Protein AF-A0A932FVV6-F1 (afdb_monomer_lite)

Sequence (168 aa):
MLVEALRSHIPHSPLWGAWQKWEDQARRLNDVEVKTRARLGEVVDRVFAGTGKPFSRSGMVESLWFSIHHAATSESIDHMEYGIEHTGEGPNLRWGAFGLSGVADEAGLRVVQEEHGKLVRQVTCEEYVGALREELSRWAQARDAINEEVDILVLRHLVPGTCRLCPR

pLDDT: mean 86.58, std 10.34, range [52.16, 96.75]

Foldseek 3Di:
DQVVLLCVLCVPFCLVVLVVLLVVLVVVLVVLLVVQLVVQLVVVCVLCVVVPFFWDSVLLSVVLSVLLVCLLVVHDLPVWDWDWDQDPLGIFIDTVPGTTGDHGDPVSSVVSVVSSVVSSVVCSDCVNNVVSSVSVVSSVVSVVVSVVSVVVCVVQVVDPPPHPSDDD

Structure (mmCIF, N/CA/C/O backbone):
data_AF-A0A932FVV6-F1
#
_entry.id   AF-A0A932FVV6-F1
#
loop_
_atom_site.group_PDB
_atom_site.id
_atom_site.type_symbol
_atom_site.label_atom_id
_atom_site.label_alt_id
_atom_site.label_comp_id
_atom_site.label_asym_id
_atom_site.label_entity_id
_atom_site.label_seq_id
_atom_site.pdbx_PDB_ins_code
_atom_site.Cartn_x
_atom_site.Cartn_y
_atom_site.Cartn_z
_atom_site.occupancy
_atom_site.B_iso_or_equiv
_atom_site.auth_seq_id
_atom_site.auth_comp_id
_atom_site.auth_asym_id
_atom_site.auth_atom_id
_atom_site.pdbx_PDB_model_num
ATOM 1 N N . MET A 1 1 ? -27.291 8.042 11.803 1.00 59.88 1 MET A N 1
ATOM 2 C CA . MET A 1 1 ? -28.547 7.448 12.317 1.00 59.88 1 MET A CA 1
ATOM 3 C C . MET A 1 1 ? -28.352 6.330 13.346 1.00 59.88 1 MET A C 1
ATOM 5 O O . MET A 1 1 ? -28.647 6.587 14.502 1.00 59.88 1 MET A O 1
ATOM 9 N N . LEU A 1 2 ? -27.849 5.127 13.012 1.00 69.69 2 LEU A N 1
ATOM 10 C CA . LEU A 1 2 ? -27.728 4.034 14.010 1.00 69.69 2 LEU A CA 1
ATOM 11 C C . LEU A 1 2 ? -26.686 4.332 15.110 1.00 69.69 2 LEU A C 1
ATOM 13 O O . LEU A 1 2 ? -26.966 4.173 16.293 1.00 69.69 2 LEU A O 1
ATOM 17 N N . VAL A 1 3 ? -25.504 4.820 14.719 1.00 76.25 3 VAL A N 1
ATOM 18 C CA . VAL A 1 3 ? -24.409 5.163 15.647 1.00 76.25 3 VAL A CA 1
ATOM 19 C C . VAL A 1 3 ? -24.796 6.311 16.580 1.00 76.25 3 VAL A C 1
ATOM 21 O O . VAL A 1 3 ? -24.516 6.258 17.771 1.00 76.25 3 VAL A O 1
ATOM 24 N N . GLU A 1 4 ? -25.485 7.330 16.063 1.00 78.94 4 GLU A N 1
ATOM 25 C CA . GLU A 1 4 ? -25.974 8.459 16.866 1.00 78.94 4 GLU A CA 1
ATOM 26 C C . GLU A 1 4 ? -27.038 8.012 17.868 1.00 78.94 4 GLU A C 1
ATOM 28 O O . GLU A 1 4 ? -26.950 8.364 19.040 1.00 78.94 4 GLU A O 1
ATOM 33 N N . ALA A 1 5 ? -27.990 7.174 17.441 1.00 73.81 5 ALA A N 1
ATOM 34 C CA . ALA A 1 5 ? -28.997 6.609 18.332 1.00 73.81 5 ALA A CA 1
ATOM 35 C C . ALA A 1 5 ? -28.357 5.769 19.447 1.00 73.81 5 ALA A C 1
ATOM 37 O O . ALA A 1 5 ? -28.732 5.904 20.612 1.00 73.81 5 ALA A O 1
ATOM 38 N N . LEU A 1 6 ? -27.353 4.949 19.115 1.00 76.31 6 LEU A N 1
ATOM 39 C CA . LEU A 1 6 ? -26.589 4.189 20.101 1.00 76.31 6 LEU A CA 1
ATOM 40 C C . LEU A 1 6 ? -25.824 5.127 21.051 1.00 76.31 6 LEU A C 1
ATOM 42 O O . LEU A 1 6 ? -25.866 4.937 22.263 1.00 76.31 6 LEU A O 1
ATOM 46 N N . ARG A 1 7 ? -25.198 6.192 20.537 1.00 83.75 7 ARG A N 1
ATOM 47 C CA . ARG A 1 7 ? -24.483 7.193 21.346 1.00 83.75 7 ARG A CA 1
ATOM 48 C C . ARG A 1 7 ? -25.397 7.934 22.312 1.00 83.75 7 ARG A C 1
ATOM 50 O O . ARG A 1 7 ? -24.986 8.175 23.442 1.00 83.75 7 ARG A O 1
ATOM 57 N N . SER A 1 8 ? -26.639 8.214 21.930 1.00 82.62 8 SER A N 1
ATOM 58 C CA . SER A 1 8 ? -27.640 8.766 22.849 1.00 82.62 8 SER A CA 1
ATOM 59 C C . SER A 1 8 ? -28.063 7.778 23.944 1.00 82.62 8 SER A C 1
ATOM 61 O O . SER A 1 8 ? -28.379 8.212 25.046 1.00 82.62 8 SER A O 1
ATOM 63 N N . HIS A 1 9 ? -28.051 6.467 23.674 1.00 78.31 9 HIS A N 1
ATOM 64 C CA . HIS A 1 9 ? -28.441 5.436 24.647 1.00 78.31 9 HIS A CA 1
ATOM 65 C C . HIS A 1 9 ? -27.319 5.055 25.622 1.00 78.31 9 HIS A C 1
ATOM 67 O O . HIS A 1 9 ? -27.597 4.705 26.767 1.00 78.31 9 HIS A O 1
ATOM 73 N N . ILE A 1 10 ? -26.057 5.105 25.186 1.00 82.19 10 ILE A N 1
ATOM 74 C CA . ILE A 1 10 ? -24.890 4.721 25.998 1.00 82.19 10 ILE A CA 1
ATOM 75 C C . ILE A 1 10 ? -23.769 5.776 25.937 1.00 82.19 10 ILE A C 1
ATOM 77 O O . ILE A 1 10 ? -22.633 5.441 25.600 1.00 82.19 10 ILE A O 1
ATOM 81 N N . PRO A 1 11 ? -24.026 7.056 26.271 1.00 83.62 11 PRO A N 1
ATOM 82 C CA . PRO A 1 11 ? -23.088 8.160 26.018 1.00 83.62 11 PRO A CA 1
ATOM 83 C C . PRO A 1 11 ? -21.739 8.028 26.740 1.00 83.62 11 PRO A C 1
ATOM 85 O O . PRO A 1 11 ? -20.740 8.567 26.276 1.00 83.62 11 PRO A O 1
ATOM 88 N N . HIS A 1 12 ? -21.689 7.283 27.847 1.00 85.12 12 HIS A N 1
ATOM 89 C CA . HIS A 1 12 ? -20.477 7.053 28.642 1.00 85.12 12 HIS A CA 1
ATOM 90 C C . HIS A 1 12 ? -19.816 5.692 28.378 1.00 85.12 12 HIS A C 1
ATOM 92 O O . HIS A 1 12 ? -18.954 5.269 29.146 1.00 85.12 12 HIS A O 1
ATOM 98 N N . SER A 1 13 ? -20.233 4.977 27.329 1.00 86.81 13 SER A N 1
ATOM 99 C CA . SER A 1 13 ? -19.628 3.692 26.979 1.00 86.81 13 SER A CA 1
ATOM 100 C C . SER A 1 13 ? -18.166 3.866 26.538 1.00 86.81 13 SER A C 1
ATOM 102 O O . SER A 1 13 ? -17.880 4.772 25.745 1.00 86.81 13 SER A O 1
ATOM 104 N N . PRO A 1 14 ? -17.249 2.981 26.980 1.00 88.62 14 PRO A N 1
ATOM 105 C CA . PRO A 1 14 ? -15.870 2.962 26.490 1.00 88.62 14 PRO A CA 1
ATOM 106 C C . PRO A 1 14 ? -15.766 2.745 24.971 1.00 88.62 14 PRO A C 1
ATOM 108 O O . PRO A 1 14 ? -14.784 3.188 24.368 1.00 88.62 14 PRO A O 1
ATOM 111 N N . LEU A 1 15 ? -16.812 2.187 24.339 1.00 90.31 15 LEU A N 1
ATOM 112 C CA . LEU A 1 15 ? -16.963 2.062 22.886 1.00 90.31 15 LEU A CA 1
ATOM 113 C C . LEU A 1 15 ? -16.620 3.359 22.147 1.00 90.31 15 LEU A C 1
ATOM 115 O O . LEU A 1 15 ? -15.970 3.317 21.108 1.00 90.31 15 LEU A O 1
ATOM 119 N N . TRP A 1 16 ? -17.027 4.524 22.660 1.00 92.38 16 TRP A N 1
ATOM 120 C CA . TRP A 1 16 ? -16.791 5.793 21.962 1.00 92.38 16 TRP A CA 1
ATOM 121 C C . TRP A 1 16 ? -15.326 6.215 21.977 1.00 92.38 16 TRP A C 1
ATOM 123 O O . TRP A 1 16 ? -14.846 6.776 20.994 1.00 92.38 16 TRP A O 1
ATOM 133 N N . GLY A 1 17 ? -14.606 5.897 23.055 1.00 91.88 17 GLY A N 1
ATOM 134 C CA . GLY A 1 17 ? -13.161 6.087 23.118 1.00 91.88 17 GLY A CA 1
ATOM 135 C C . GLY A 1 17 ? -12.423 5.132 22.179 1.00 91.88 17 GLY A C 1
ATOM 136 O O . GLY A 1 17 ? -11.483 5.549 21.503 1.00 91.88 17 GLY A O 1
ATOM 137 N N . ALA A 1 18 ? -12.862 3.871 22.094 1.00 91.50 18 ALA A N 1
ATOM 138 C CA . ALA A 1 18 ? -12.323 2.897 21.143 1.00 91.50 18 ALA A CA 1
ATOM 139 C C . ALA A 1 18 ? -12.593 3.313 19.684 1.00 91.50 18 ALA A C 1
ATOM 141 O O . ALA A 1 18 ? -11.679 3.305 18.861 1.00 91.50 18 ALA A O 1
ATOM 142 N N . TRP A 1 19 ? -13.810 3.783 19.393 1.00 91.88 19 TRP A N 1
ATOM 143 C CA . TRP A 1 19 ? -14.210 4.311 18.087 1.00 91.88 19 TRP A CA 1
ATOM 144 C C . TRP A 1 19 ? -13.337 5.485 17.647 1.00 91.88 19 TRP A C 1
ATOM 146 O O . TRP A 1 19 ? -12.789 5.471 16.549 1.00 91.88 19 TRP A O 1
ATOM 156 N N . GLN A 1 20 ? -13.160 6.483 18.517 1.00 92.56 20 GLN A N 1
ATOM 157 C CA . GLN A 1 20 ? -12.326 7.642 18.203 1.00 92.56 20 GLN A CA 1
ATOM 158 C C . GLN A 1 20 ? -10.869 7.238 17.945 1.00 92.56 20 GLN A C 1
ATOM 160 O O . GLN A 1 20 ? -10.265 7.702 16.982 1.00 92.56 20 GLN A O 1
ATOM 165 N N . LYS A 1 21 ? -10.314 6.327 18.757 1.00 93.25 21 LYS A N 1
ATOM 166 C CA . LYS A 1 21 ? -8.966 5.789 18.523 1.00 93.25 21 LYS A CA 1
ATOM 167 C C . LYS A 1 21 ? -8.863 5.111 17.161 1.00 93.25 21 LYS A C 1
ATOM 169 O O . LYS A 1 21 ? -7.881 5.331 16.464 1.00 93.25 21 LYS A O 1
ATOM 174 N N . TRP A 1 22 ? -9.850 4.310 16.774 1.00 92.38 22 TRP A N 1
ATOM 175 C CA . TRP A 1 22 ? -9.860 3.643 15.473 1.00 92.38 22 TRP A CA 1
ATOM 176 C C . TRP A 1 22 ? -9.921 4.636 14.306 1.00 92.38 22 TRP A C 1
ATOM 178 O O . TRP A 1 22 ? -9.140 4.499 13.365 1.00 92.38 22 TRP A O 1
ATOM 188 N N . GLU A 1 23 ? -10.760 5.676 14.392 1.00 92.88 23 GLU A N 1
ATOM 189 C CA . GLU A 1 23 ? -10.793 6.764 13.401 1.00 92.88 23 GLU A CA 1
ATOM 190 C C . GLU A 1 23 ? -9.445 7.492 13.303 1.00 92.88 23 GLU A C 1
ATOM 192 O O . GLU A 1 23 ? -8.956 7.756 12.203 1.00 92.88 23 GLU A O 1
ATOM 197 N N . ASP A 1 24 ? -8.815 7.789 14.440 1.00 93.81 24 ASP A N 1
ATOM 198 C CA . ASP A 1 24 ? -7.510 8.449 14.471 1.00 93.81 24 ASP A CA 1
ATOM 199 C C . ASP A 1 24 ? -6.404 7.562 13.878 1.00 93.81 24 ASP A C 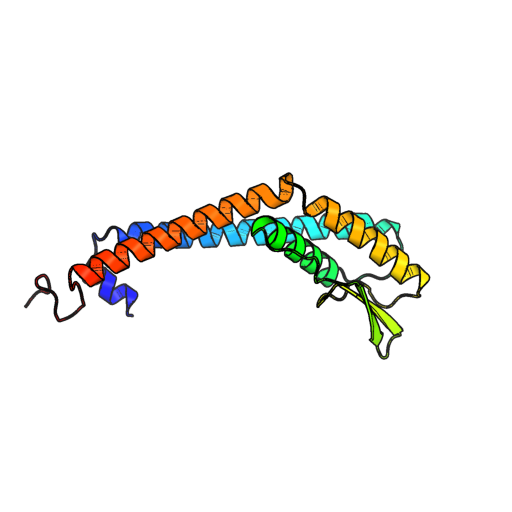1
ATOM 201 O O . ASP A 1 24 ? -5.555 8.067 13.140 1.00 93.81 24 ASP A O 1
ATOM 205 N N . GLN A 1 25 ? -6.422 6.247 14.132 1.00 93.44 25 GLN A N 1
ATOM 206 C CA . GLN A 1 25 ? -5.482 5.311 13.499 1.00 93.44 25 GLN A CA 1
ATOM 207 C C . GLN A 1 25 ? -5.728 5.177 11.992 1.00 93.44 25 GLN A C 1
ATOM 209 O O . GLN A 1 25 ? -4.773 5.143 11.222 1.00 93.44 25 GLN A O 1
ATOM 214 N N . ALA A 1 26 ? -6.987 5.172 11.543 1.00 90.81 26 ALA A N 1
ATOM 215 C CA . ALA A 1 26 ? -7.307 5.148 10.116 1.00 90.81 26 ALA A CA 1
ATOM 216 C C . ALA A 1 26 ? -6.765 6.393 9.389 1.00 90.81 26 ALA A C 1
ATOM 218 O O . ALA A 1 26 ? -6.194 6.280 8.304 1.00 90.81 26 ALA A O 1
ATOM 219 N N . ARG A 1 27 ? -6.867 7.580 10.008 1.00 94.00 27 ARG A N 1
ATOM 220 C CA . ARG A 1 27 ? -6.259 8.812 9.470 1.00 94.00 27 ARG A CA 1
ATOM 221 C C . ARG A 1 27 ? -4.736 8.714 9.395 1.00 94.00 27 ARG A C 1
ATOM 223 O O . ARG A 1 27 ? -4.159 9.076 8.376 1.00 94.00 27 ARG A O 1
ATOM 230 N N . ARG A 1 28 ? -4.086 8.198 10.444 1.00 92.75 28 ARG A N 1
ATOM 231 C CA . ARG A 1 28 ? -2.623 8.011 10.468 1.00 92.75 28 ARG A CA 1
ATOM 232 C C . ARG A 1 28 ? -2.145 7.044 9.392 1.00 92.75 28 ARG A C 1
ATOM 234 O O . ARG A 1 28 ? -1.168 7.348 8.715 1.00 92.75 28 ARG A O 1
ATOM 241 N N . LEU A 1 29 ? -2.851 5.931 9.196 1.00 91.94 29 LEU A N 1
ATOM 242 C CA . LEU A 1 29 ? -2.560 4.983 8.120 1.00 91.94 29 LEU A CA 1
ATOM 243 C C . LEU A 1 29 ? -2.651 5.646 6.746 1.00 91.94 29 LEU A C 1
ATOM 245 O O . LEU A 1 29 ? -1.718 5.531 5.955 1.00 91.94 29 LEU A O 1
ATOM 249 N N . ASN A 1 30 ? -3.721 6.403 6.497 1.00 92.69 30 ASN A N 1
ATOM 250 C CA . ASN A 1 30 ? -3.871 7.150 5.251 1.00 92.69 30 ASN A CA 1
ATOM 251 C C . ASN A 1 30 ? -2.731 8.169 5.052 1.00 92.69 30 ASN A C 1
ATOM 253 O O . ASN A 1 30 ? -2.183 8.284 3.958 1.00 92.69 30 ASN A O 1
ATOM 257 N N . ASP A 1 31 ? -2.319 8.879 6.105 1.00 93.00 31 ASP A N 1
ATOM 258 C CA . ASP A 1 31 ? -1.186 9.810 6.031 1.00 93.00 31 ASP A CA 1
ATOM 259 C C . ASP A 1 31 ? 0.136 9.096 5.707 1.00 93.00 31 ASP A C 1
ATOM 261 O O . ASP A 1 31 ? 0.948 9.620 4.938 1.00 93.00 31 ASP A O 1
ATOM 265 N N . VAL A 1 32 ? 0.372 7.913 6.285 1.00 91.25 32 VAL A N 1
ATOM 266 C CA . VAL A 1 32 ? 1.551 7.080 5.992 1.00 91.25 32 VAL A CA 1
ATOM 267 C C . VAL A 1 32 ? 1.524 6.587 4.550 1.00 91.25 32 VAL A C 1
ATOM 269 O O . VAL A 1 32 ? 2.548 6.664 3.871 1.00 91.25 32 VAL A O 1
ATOM 272 N N . GLU A 1 33 ? 0.372 6.138 4.061 1.00 91.81 33 GLU A N 1
ATOM 273 C CA . GLU A 1 33 ? 0.178 5.701 2.678 1.00 91.81 33 GLU A CA 1
ATOM 274 C C . GLU A 1 33 ? 0.463 6.839 1.687 1.00 91.81 33 GLU A C 1
ATOM 276 O O . GLU A 1 33 ? 1.289 6.687 0.783 1.00 91.81 33 GLU A O 1
ATOM 281 N N . VAL A 1 34 ? -0.133 8.018 1.896 1.00 93.50 34 VAL A N 1
ATOM 282 C CA . VAL A 1 34 ? 0.070 9.195 1.033 1.00 93.50 34 VAL A CA 1
ATOM 283 C C . VAL A 1 34 ? 1.538 9.629 1.018 1.00 93.50 34 VAL A C 1
ATOM 285 O O . VAL A 1 34 ? 2.110 9.845 -0.054 1.00 93.50 34 VAL A O 1
ATOM 288 N N . LYS A 1 35 ? 2.180 9.726 2.190 1.00 92.50 35 LYS A N 1
ATOM 289 C CA . LYS A 1 35 ? 3.597 10.116 2.296 1.00 92.50 35 LYS A CA 1
ATOM 290 C C . LYS A 1 35 ? 4.525 9.084 1.664 1.00 92.50 35 LYS A C 1
ATOM 292 O O . LYS A 1 35 ? 5.473 9.461 0.975 1.00 92.50 35 LYS A O 1
ATOM 297 N N . THR A 1 36 ? 4.251 7.797 1.868 1.00 91.31 36 THR A N 1
ATOM 298 C CA . THR A 1 36 ? 5.041 6.710 1.281 1.00 91.31 36 THR A CA 1
ATOM 299 C C . THR A 1 36 ? 4.938 6.738 -0.236 1.00 91.31 36 THR A C 1
ATOM 301 O O . THR A 1 36 ? 5.971 6.764 -0.901 1.00 91.31 36 THR A O 1
ATOM 304 N N . ARG A 1 37 ? 3.728 6.840 -0.802 1.00 94.00 37 ARG A N 1
ATOM 305 C CA . ARG A 1 37 ? 3.544 6.962 -2.258 1.00 94.00 37 ARG A CA 1
ATOM 306 C C . ARG A 1 37 ? 4.251 8.183 -2.843 1.00 94.00 37 ARG A C 1
ATOM 308 O O . ARG A 1 37 ? 4.879 8.069 -3.894 1.00 94.00 37 ARG A O 1
ATOM 315 N N . ALA A 1 38 ? 4.193 9.333 -2.171 1.00 94.44 38 ALA A N 1
ATOM 316 C CA . ALA A 1 38 ? 4.911 10.529 -2.609 1.00 94.44 38 ALA A CA 1
ATOM 317 C C . ALA A 1 38 ? 6.432 10.291 -2.655 1.00 94.44 38 ALA A C 1
ATOM 319 O O . ALA A 1 38 ? 7.057 10.527 -3.690 1.00 94.44 38 ALA A O 1
ATOM 320 N N . ARG A 1 39 ? 7.008 9.729 -1.580 1.00 92.88 39 ARG A N 1
ATOM 321 C CA . ARG A 1 39 ? 8.439 9.382 -1.499 1.00 92.88 39 ARG A CA 1
ATOM 322 C C . ARG A 1 39 ? 8.841 8.347 -2.552 1.00 92.88 39 ARG A C 1
ATOM 324 O O . ARG A 1 39 ? 9.891 8.487 -3.172 1.00 92.88 39 ARG A O 1
ATOM 331 N N . LEU A 1 40 ? 8.012 7.329 -2.787 1.00 94.25 40 LEU A N 1
ATOM 332 C CA . LEU A 1 40 ? 8.230 6.343 -3.849 1.00 94.25 40 LEU A CA 1
ATOM 333 C C . LEU A 1 40 ? 8.236 6.999 -5.227 1.00 94.25 40 LEU A C 1
ATOM 335 O O . LEU A 1 40 ? 9.102 6.689 -6.037 1.00 94.25 40 LEU A O 1
ATOM 339 N N . GLY A 1 41 ? 7.327 7.943 -5.473 1.00 95.62 41 GLY A N 1
ATOM 340 C CA . GLY A 1 41 ? 7.309 8.732 -6.699 1.00 95.62 41 GLY A CA 1
ATOM 341 C C . GLY A 1 41 ? 8.631 9.459 -6.945 1.00 95.62 41 GLY A C 1
ATOM 342 O O . GLY 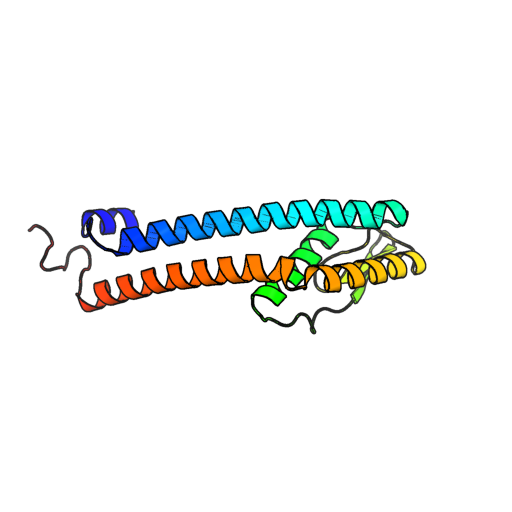A 1 41 ? 9.194 9.341 -8.027 1.00 95.62 41 GLY A O 1
ATOM 343 N N . GLU A 1 42 ? 9.172 10.136 -5.930 1.00 94.94 42 GLU A N 1
ATOM 344 C CA . GLU A 1 42 ? 10.476 10.809 -6.028 1.00 94.94 42 GLU A CA 1
ATOM 345 C C . GLU A 1 42 ? 11.636 9.836 -6.295 1.00 94.94 42 GLU A C 1
ATOM 347 O O . GLU A 1 42 ? 12.567 10.160 -7.037 1.00 94.94 42 GLU A O 1
ATOM 352 N N . VAL A 1 43 ? 11.602 8.646 -5.685 1.00 93.06 43 VAL A N 1
ATOM 353 C CA . VAL A 1 43 ? 12.606 7.594 -5.907 1.00 93.06 43 VAL A CA 1
ATOM 354 C C . VAL A 1 43 ? 12.529 7.070 -7.340 1.00 93.06 43 VAL A C 1
ATOM 356 O O . VAL A 1 43 ? 13.559 6.993 -8.009 1.00 93.06 43 VAL A O 1
ATOM 359 N N . VAL A 1 44 ? 11.323 6.761 -7.822 1.00 94.56 44 VAL A N 1
ATOM 360 C CA . VAL A 1 44 ? 11.075 6.300 -9.195 1.00 94.56 44 VAL A CA 1
ATOM 361 C C . VAL A 1 44 ? 11.558 7.346 -10.198 1.00 94.56 44 VAL A C 1
ATOM 363 O O . VAL A 1 44 ? 12.344 7.015 -11.083 1.00 94.56 44 VAL A O 1
ATOM 366 N N . ASP A 1 45 ? 11.168 8.611 -10.027 1.00 93.88 45 ASP A N 1
ATOM 367 C CA . ASP A 1 45 ? 11.563 9.695 -10.931 1.00 93.88 45 ASP A CA 1
ATOM 368 C C . ASP A 1 45 ? 13.091 9.831 -11.000 1.00 93.88 45 ASP A C 1
ATOM 370 O O . ASP A 1 45 ? 13.665 9.957 -12.081 1.00 93.88 45 ASP A O 1
ATOM 374 N N . ARG A 1 46 ? 13.776 9.734 -9.854 1.00 93.12 46 ARG A N 1
ATOM 375 C CA . ARG A 1 46 ? 15.239 9.828 -9.778 1.00 93.12 46 ARG A CA 1
ATOM 376 C C . ARG A 1 46 ? 15.948 8.662 -10.461 1.00 93.12 46 ARG A C 1
ATOM 378 O O . ARG A 1 46 ? 16.927 8.890 -11.167 1.00 93.12 46 ARG A O 1
ATOM 385 N N . VAL A 1 47 ? 15.488 7.432 -10.232 1.00 91.56 47 VAL A N 1
ATOM 386 C CA . VAL A 1 47 ? 16.089 6.231 -10.835 1.00 91.56 47 VAL A CA 1
ATOM 387 C C . VAL A 1 47 ? 15.900 6.250 -12.346 1.00 91.56 47 VAL A C 1
ATOM 389 O O . VAL A 1 47 ? 16.853 6.042 -13.095 1.00 91.56 47 VAL A O 1
ATOM 392 N N . PHE A 1 48 ? 14.692 6.566 -12.808 1.00 89.12 48 PHE A N 1
ATOM 393 C CA . PHE A 1 48 ? 14.369 6.474 -14.224 1.00 89.12 48 PHE A CA 1
ATOM 394 C C . PHE A 1 48 ? 14.786 7.694 -15.049 1.00 89.12 48 PHE A C 1
ATOM 396 O O . PHE A 1 48 ? 15.009 7.532 -16.251 1.00 89.12 48 PHE A O 1
ATOM 403 N N . ALA A 1 49 ? 15.021 8.863 -14.437 1.00 86.19 49 ALA A N 1
ATOM 404 C CA . ALA A 1 49 ? 15.593 10.028 -15.121 1.00 86.19 49 ALA A CA 1
ATOM 405 C C . ALA A 1 49 ? 16.917 9.708 -15.843 1.00 86.19 49 ALA A C 1
ATOM 407 O O . ALA A 1 49 ? 17.177 10.244 -16.918 1.00 86.19 49 ALA A O 1
ATOM 408 N N . GLY A 1 50 ? 17.735 8.806 -15.286 1.00 76.69 50 GLY A N 1
ATOM 409 C CA . GLY A 1 50 ? 19.016 8.395 -15.874 1.00 76.69 50 GLY A CA 1
ATOM 410 C C . GLY A 1 50 ? 18.921 7.310 -16.951 1.00 76.69 50 GLY A C 1
ATOM 411 O O . GLY A 1 50 ? 19.906 7.054 -17.638 1.00 76.69 50 GLY A O 1
ATOM 412 N N . THR A 1 51 ? 17.763 6.662 -17.112 1.00 82.81 51 THR A N 1
ATOM 413 C CA . THR A 1 51 ? 17.617 5.510 -18.023 1.00 82.81 51 THR A CA 1
ATOM 414 C C . THR A 1 51 ? 17.253 5.917 -19.450 1.00 82.81 51 THR A C 1
ATOM 416 O O . THR A 1 51 ? 17.551 5.184 -20.392 1.00 82.81 51 THR A O 1
ATOM 419 N N . GLY A 1 52 ? 16.571 7.057 -19.622 1.00 81.31 52 GLY A N 1
ATOM 420 C CA . GLY A 1 52 ? 16.004 7.477 -20.909 1.00 81.31 52 GLY A CA 1
ATOM 421 C C . GLY A 1 52 ? 14.971 6.499 -21.488 1.00 81.31 52 GLY A C 1
ATOM 422 O O . GLY A 1 52 ? 14.611 6.619 -22.658 1.00 81.31 52 GLY A O 1
ATOM 423 N N . LYS A 1 53 ? 14.517 5.510 -20.703 1.00 87.00 53 LYS A N 1
ATOM 424 C CA . LYS A 1 53 ? 13.561 4.491 -21.137 1.00 87.00 53 LYS A CA 1
ATOM 425 C C . LYS A 1 53 ? 12.138 4.896 -20.754 1.00 87.00 53 LYS A C 1
ATOM 427 O O . LYS A 1 53 ? 11.934 5.367 -19.635 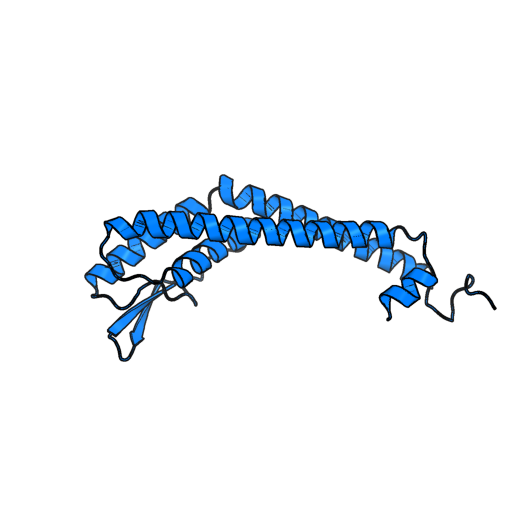1.00 87.00 53 LYS A O 1
ATOM 432 N N . PRO A 1 54 ? 11.147 4.700 -21.640 1.00 88.50 54 PRO A N 1
ATOM 433 C CA . PRO A 1 54 ? 9.757 4.970 -21.303 1.00 88.50 54 PRO A CA 1
ATOM 434 C C . PRO A 1 54 ? 9.261 4.079 -20.159 1.00 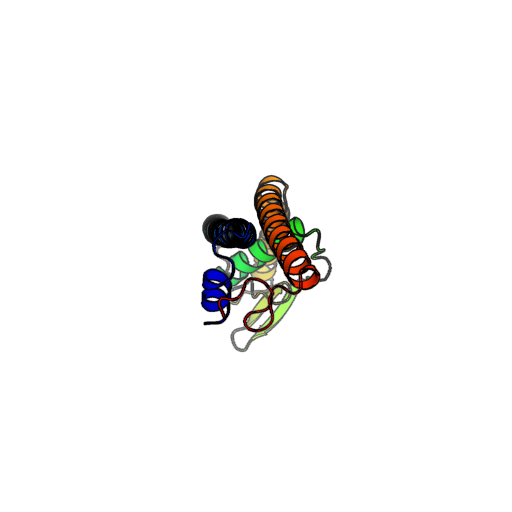88.50 54 PRO A C 1
ATOM 436 O O . PRO A 1 54 ? 9.363 2.851 -20.218 1.00 88.50 54 PRO A O 1
ATOM 439 N N . PHE A 1 55 ? 8.677 4.688 -19.129 1.00 91.88 55 PHE A N 1
ATOM 440 C CA . PHE A 1 55 ? 8.128 3.976 -17.979 1.00 91.88 55 PHE A CA 1
ATOM 441 C C . PHE A 1 55 ? 6.790 4.563 -17.527 1.00 91.88 55 PHE A C 1
ATOM 443 O O . PHE A 1 55 ? 6.465 5.718 -17.800 1.00 91.88 55 PHE A O 1
ATOM 450 N N . SER A 1 56 ? 6.016 3.748 -16.817 1.00 93.06 56 SER A N 1
ATOM 451 C CA . SER A 1 56 ? 4.762 4.147 -16.188 1.00 93.06 56 SER A CA 1
ATOM 452 C C . SER A 1 56 ? 5.027 4.520 -14.736 1.00 93.06 56 SER A C 1
ATOM 454 O O . SER A 1 56 ? 5.204 3.657 -13.876 1.00 93.06 56 SER A O 1
ATOM 456 N N . ARG A 1 57 ? 5.055 5.824 -14.441 1.00 94.19 57 ARG A N 1
ATOM 457 C CA . ARG A 1 57 ? 5.286 6.313 -13.074 1.00 94.19 57 ARG A CA 1
ATOM 458 C C . ARG A 1 57 ? 4.235 5.795 -12.094 1.00 94.19 57 ARG A C 1
ATOM 460 O O . ARG A 1 57 ? 4.585 5.365 -11.001 1.00 94.19 57 ARG A O 1
ATOM 467 N N . SER A 1 58 ? 2.959 5.832 -12.476 1.00 95.12 58 SER A N 1
ATOM 468 C CA . SER A 1 58 ? 1.865 5.346 -11.629 1.00 95.12 58 SER A CA 1
ATOM 469 C C . SER A 1 58 ? 1.987 3.849 -11.367 1.00 95.12 58 SER A C 1
ATOM 471 O O . SER A 1 58 ? 1.907 3.431 -10.218 1.00 95.12 58 SER A O 1
ATOM 473 N N . GLY A 1 59 ? 2.255 3.050 -12.402 1.00 95.31 59 GLY A N 1
ATOM 474 C CA . GLY A 1 59 ? 2.417 1.609 -12.239 1.00 95.31 59 GLY A CA 1
ATOM 475 C C . GLY A 1 59 ? 3.614 1.234 -11.372 1.00 95.31 59 GLY A C 1
ATOM 476 O O . GLY A 1 59 ? 3.481 0.346 -10.541 1.00 95.31 59 GLY A O 1
ATOM 477 N N . MET A 1 60 ? 4.732 1.955 -11.501 1.00 95.81 60 MET A N 1
ATOM 478 C CA . MET A 1 60 ? 5.909 1.789 -10.641 1.00 95.81 60 MET A CA 1
ATOM 479 C C . MET A 1 60 ? 5.630 2.145 -9.179 1.00 95.81 60 MET A C 1
ATOM 481 O O . MET A 1 60 ? 6.047 1.436 -8.271 1.00 95.81 60 MET A O 1
ATOM 485 N N . VAL A 1 61 ? 4.945 3.260 -8.919 1.00 96.69 61 VAL A N 1
ATOM 486 C CA . VAL A 1 61 ? 4.639 3.665 -7.538 1.00 96.69 61 VAL A CA 1
ATOM 487 C C . VAL A 1 61 ? 3.674 2.678 -6.888 1.00 96.69 61 VAL A C 1
ATOM 489 O O . VAL A 1 61 ? 3.916 2.259 -5.757 1.00 96.69 61 VAL A O 1
ATOM 492 N N . GLU A 1 62 ? 2.618 2.272 -7.595 1.00 96.75 62 GLU A N 1
ATOM 493 C CA . GLU A 1 62 ? 1.640 1.328 -7.051 1.00 96.75 62 GLU A CA 1
ATOM 494 C C . GLU A 1 62 ? 2.222 -0.080 -6.874 1.00 96.75 62 GLU A C 1
ATOM 496 O O . GLU A 1 62 ? 1.928 -0.718 -5.867 1.00 96.75 62 GLU A O 1
ATOM 501 N N . SER A 1 63 ? 3.098 -0.554 -7.769 1.00 96.75 63 SER A N 1
ATOM 502 C CA . SER A 1 63 ? 3.765 -1.853 -7.597 1.00 96.75 63 SER A CA 1
ATOM 503 C C . SER A 1 63 ? 4.706 -1.877 -6.389 1.00 96.75 63 SER A C 1
ATOM 505 O O . SER A 1 63 ? 4.752 -2.859 -5.641 1.00 96.75 63 SER A O 1
ATOM 507 N N . LEU A 1 64 ? 5.440 -0.786 -6.154 1.00 95.81 64 LEU A N 1
ATOM 508 C CA . LEU A 1 64 ? 6.317 -0.651 -4.992 1.00 95.81 64 LEU A CA 1
ATOM 509 C C . LEU A 1 64 ? 5.512 -0.521 -3.698 1.00 95.81 64 LEU A C 1
ATOM 511 O O . LEU A 1 64 ? 5.833 -1.191 -2.719 1.00 95.81 64 LEU A O 1
ATOM 515 N N . TRP A 1 65 ? 4.444 0.280 -3.695 1.00 95.12 65 TRP A N 1
ATOM 516 C CA . TRP A 1 65 ? 3.532 0.374 -2.553 1.00 95.12 65 TRP A CA 1
ATOM 517 C C . TRP A 1 65 ? 2.912 -0.985 -2.214 1.00 95.12 65 TRP A C 1
ATOM 519 O O . TRP A 1 65 ? 2.945 -1.404 -1.058 1.00 95.12 65 TRP A O 1
ATOM 529 N N . PHE A 1 66 ? 2.430 -1.709 -3.225 1.00 95.00 66 PHE A N 1
ATOM 530 C CA . PHE A 1 66 ? 1.912 -3.067 -3.078 1.00 95.00 66 PHE A CA 1
ATOM 531 C C . PHE A 1 66 ? 2.942 -4.009 -2.439 1.00 95.00 66 PHE A C 1
ATOM 533 O O . PHE A 1 66 ? 2.619 -4.743 -1.507 1.00 95.00 66 PHE A O 1
ATOM 540 N N . SER A 1 67 ? 4.203 -3.929 -2.874 1.00 94.00 67 SER A N 1
ATOM 541 C CA . SER A 1 67 ? 5.298 -4.727 -2.307 1.00 94.00 67 SER A CA 1
ATOM 542 C C . SER A 1 67 ? 5.543 -4.416 -0.826 1.00 94.00 67 SER A C 1
ATOM 544 O O . SER A 1 67 ? 5.696 -5.335 -0.022 1.00 94.00 67 SER A O 1
ATOM 546 N N . ILE A 1 68 ? 5.546 -3.131 -0.445 1.00 93.75 68 ILE A N 1
ATOM 547 C CA . ILE A 1 68 ? 5.680 -2.707 0.960 1.00 93.75 68 ILE A CA 1
ATOM 548 C C . ILE A 1 68 ? 4.499 -3.222 1.786 1.00 93.75 68 ILE A C 1
ATOM 550 O O . ILE A 1 68 ? 4.701 -3.754 2.877 1.00 93.75 68 ILE A O 1
ATOM 554 N N . HIS A 1 69 ? 3.274 -3.084 1.274 1.00 93.50 69 HIS A N 1
ATOM 555 C CA . HIS A 1 69 ? 2.062 -3.500 1.974 1.00 93.50 69 HIS A CA 1
ATOM 556 C C . HIS A 1 69 ? 2.046 -5.010 2.248 1.00 93.50 69 HIS A C 1
ATOM 558 O O . HIS A 1 69 ? 1.788 -5.429 3.379 1.00 93.50 69 HIS A O 1
ATOM 564 N N . HIS A 1 70 ? 2.377 -5.839 1.255 1.00 92.38 70 HIS A N 1
ATOM 565 C CA . HIS A 1 70 ? 2.481 -7.288 1.450 1.00 92.38 70 HIS A CA 1
ATOM 566 C C . HIS A 1 70 ? 3.608 -7.665 2.418 1.00 92.38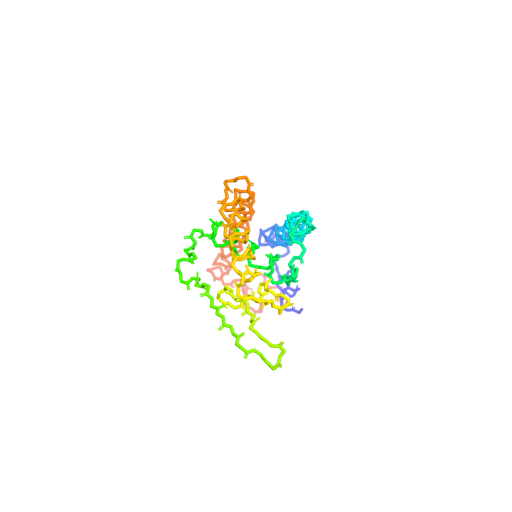 70 HIS A C 1
ATOM 568 O O . HIS A 1 70 ? 3.385 -8.435 3.351 1.00 92.38 70 HIS A O 1
ATOM 574 N N . ALA A 1 71 ? 4.778 -7.026 2.321 1.00 91.50 71 ALA A N 1
ATOM 575 C CA . ALA A 1 71 ? 5.851 -7.240 3.292 1.00 91.50 71 ALA A CA 1
ATOM 576 C C . ALA A 1 71 ? 5.457 -6.827 4.731 1.00 91.50 71 ALA A C 1
ATOM 578 O O . ALA A 1 71 ? 5.876 -7.462 5.703 1.00 91.50 71 ALA A O 1
ATOM 579 N N . ALA A 1 72 ? 4.635 -5.784 4.891 1.00 92.00 72 ALA A N 1
ATOM 580 C CA . ALA A 1 72 ? 4.152 -5.323 6.196 1.00 92.00 72 ALA A CA 1
ATOM 581 C C . ALA A 1 72 ? 3.099 -6.258 6.801 1.00 92.00 72 ALA A C 1
ATOM 583 O O . ALA A 1 72 ? 3.050 -6.413 8.020 1.00 92.00 72 ALA A O 1
ATOM 584 N N . THR A 1 73 ? 2.303 -6.906 5.953 1.00 90.44 73 THR A N 1
ATOM 585 C CA . THR A 1 73 ? 1.266 -7.879 6.335 1.00 90.44 73 THR A CA 1
ATOM 586 C C . THR A 1 73 ? 1.779 -9.322 6.395 1.00 90.44 73 THR A C 1
ATOM 588 O O . THR A 1 73 ? 1.017 -10.223 6.734 1.00 90.44 73 THR A O 1
ATOM 591 N N . SER A 1 74 ? 3.077 -9.546 6.144 1.00 85.88 74 SER A N 1
ATOM 592 C CA . SER A 1 74 ? 3.698 -10.878 6.033 1.00 85.88 74 SER A CA 1
ATOM 593 C C . SER A 1 74 ? 3.080 -11.752 4.932 1.00 85.88 74 SER A C 1
ATOM 595 O O . SER A 1 74 ? 3.157 -12.980 4.987 1.00 85.88 74 SER A O 1
ATOM 597 N N . GLU A 1 75 ? 2.474 -11.124 3.928 1.00 83.19 75 GLU A N 1
ATOM 598 C CA . GLU A 1 75 ? 1.953 -11.782 2.736 1.00 83.19 75 GLU A CA 1
ATOM 599 C C . GLU A 1 75 ? 3.063 -11.891 1.684 1.00 83.19 75 GLU A C 1
ATOM 601 O O . GLU A 1 75 ? 3.867 -10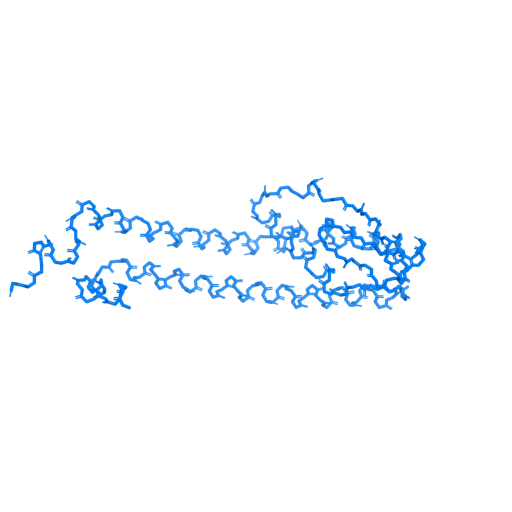.976 1.495 1.00 83.19 75 GLU A O 1
ATOM 606 N N . SER A 1 76 ? 3.134 -13.033 0.997 1.00 79.62 76 SER A N 1
ATOM 607 C CA . SER A 1 76 ? 4.149 -13.251 -0.036 1.00 79.62 76 SER A CA 1
ATOM 608 C C . SER A 1 76 ? 3.734 -12.642 -1.381 1.00 79.62 76 SER A C 1
ATOM 610 O O . SER A 1 76 ? 2.598 -12.799 -1.832 1.00 79.62 76 SER A O 1
ATOM 612 N N . ILE A 1 77 ? 4.701 -12.021 -2.063 1.00 81.56 77 ILE A N 1
ATOM 613 C CA . ILE A 1 77 ? 4.593 -11.542 -3.450 1.00 81.56 77 ILE A CA 1
ATOM 614 C C . ILE A 1 77 ? 5.075 -12.579 -4.479 1.00 81.56 77 ILE A C 1
ATOM 616 O O . ILE A 1 77 ? 5.205 -12.241 -5.650 1.00 81.56 77 ILE A O 1
ATOM 620 N N . ASP A 1 78 ? 5.336 -13.832 -4.090 1.00 78.00 78 ASP A N 1
ATOM 621 C CA . ASP A 1 78 ? 5.928 -14.851 -4.983 1.00 78.00 78 ASP A CA 1
ATOM 622 C C . ASP A 1 78 ? 5.057 -15.180 -6.208 1.00 78.00 78 ASP A C 1
ATOM 624 O O . ASP A 1 78 ? 5.554 -15.679 -7.212 1.00 78.00 78 ASP A O 1
ATOM 628 N N . HIS A 1 79 ? 3.759 -14.878 -6.145 1.00 78.25 79 HIS A N 1
ATOM 629 C CA . HIS A 1 79 ? 2.823 -15.032 -7.258 1.00 78.25 79 HIS A CA 1
ATOM 630 C C . HIS A 1 79 ? 2.923 -13.904 -8.305 1.00 78.25 79 HIS A C 1
ATOM 632 O O . HIS A 1 79 ? 2.256 -13.958 -9.338 1.00 78.25 79 HIS A O 1
ATOM 638 N N . MET A 1 80 ? 3.708 -12.857 -8.037 1.00 87.69 80 MET A N 1
ATOM 639 C CA . MET A 1 80 ? 3.836 -11.696 -8.909 1.00 87.69 80 MET A CA 1
ATOM 640 C C . MET A 1 80 ? 4.958 -11.900 -9.924 1.00 87.69 80 MET A C 1
ATOM 642 O O . MET A 1 80 ? 6.145 -11.737 -9.628 1.00 87.69 80 MET A O 1
ATOM 646 N N . GLU A 1 81 ? 4.567 -12.194 -11.157 1.00 91.50 81 GLU A N 1
ATOM 647 C CA . GLU A 1 81 ? 5.489 -12.425 -12.264 1.00 91.50 81 GLU A CA 1
ATOM 648 C C . GLU A 1 81 ? 5.577 -11.215 -13.199 1.00 91.50 81 GLU A C 1
ATOM 650 O O . GLU A 1 81 ? 4.624 -10.443 -13.359 1.00 91.50 81 GLU A O 1
ATOM 655 N N . TYR A 1 82 ? 6.742 -11.057 -13.833 1.00 94.31 82 TYR A N 1
ATOM 656 C CA . TYR A 1 82 ? 6.889 -10.132 -14.950 1.00 94.31 82 TYR A CA 1
ATOM 657 C C . TYR A 1 82 ? 6.286 -10.746 -16.208 1.00 94.31 82 TYR A C 1
ATOM 659 O O . TYR A 1 82 ? 6.591 -11.885 -16.556 1.00 94.31 82 TYR A O 1
ATOM 667 N N . GLY A 1 83 ? 5.479 -9.966 -16.915 1.00 92.50 83 GLY A N 1
ATOM 668 C CA . GLY A 1 83 ? 4.879 -10.354 -18.185 1.00 92.50 83 GLY A CA 1
ATOM 669 C C . GLY A 1 83 ? 5.036 -9.258 -19.227 1.00 92.50 83 GLY A C 1
ATOM 670 O O . GLY A 1 83 ? 5.202 -8.086 -18.891 1.00 92.50 83 GLY A O 1
ATOM 671 N N . ILE A 1 84 ? 4.968 -9.639 -20.500 1.00 92.06 84 ILE A N 1
ATOM 672 C CA . ILE A 1 84 ? 4.924 -8.694 -21.618 1.00 92.06 84 ILE A CA 1
ATOM 673 C C . ILE A 1 84 ? 3.531 -8.761 -22.234 1.00 92.06 84 ILE A C 1
ATOM 675 O O . ILE A 1 84 ? 3.111 -9.801 -22.737 1.00 92.06 84 ILE A O 1
ATOM 679 N N . GLU A 1 85 ? 2.825 -7.637 -22.209 1.00 89.94 85 GLU A N 1
ATOM 680 C CA . GLU A 1 85 ? 1.553 -7.460 -22.899 1.00 89.94 85 GLU A CA 1
ATOM 681 C C . GLU A 1 85 ? 1.788 -6.708 -24.211 1.00 89.94 85 GLU A C 1
ATOM 683 O O . GLU A 1 85 ? 2.403 -5.645 -24.224 1.00 89.94 85 GLU A O 1
ATOM 688 N N . HIS A 1 86 ? 1.302 -7.255 -25.325 1.00 86.12 86 HIS A N 1
ATOM 689 C CA . HIS A 1 86 ? 1.383 -6.588 -26.621 1.00 86.12 86 HIS A CA 1
ATOM 690 C C . HIS A 1 86 ? 0.139 -5.728 -26.819 1.00 86.12 86 HIS A C 1
ATOM 692 O O . HIS A 1 86 ? -0.966 -6.239 -26.989 1.00 86.12 86 HIS A O 1
ATOM 698 N N . THR A 1 87 ? 0.334 -4.416 -26.784 1.00 81.94 87 THR A N 1
ATOM 699 C CA . THR A 1 87 ? -0.715 -3.431 -27.052 1.00 81.94 87 THR A CA 1
ATOM 700 C C . THR A 1 87 ? -0.657 -2.994 -28.517 1.00 81.94 87 THR A C 1
ATOM 702 O O . THR A 1 87 ? 0.324 -3.260 -29.212 1.00 81.94 87 THR A O 1
ATOM 705 N N . GLY A 1 88 ? -1.680 -2.278 -28.995 1.00 78.62 88 GLY A N 1
ATOM 706 C CA . GLY A 1 88 ? -1.660 -1.684 -30.340 1.00 78.62 88 GLY A CA 1
ATOM 707 C C . GLY A 1 88 ? -0.514 -0.686 -30.565 1.00 78.62 88 GLY A C 1
ATOM 708 O O . GLY A 1 88 ? -0.201 -0.371 -31.708 1.00 78.62 88 GLY A O 1
ATOM 709 N N . GLU A 1 89 ? 0.126 -0.223 -29.490 1.00 79.38 89 GLU A N 1
ATOM 710 C CA . GLU A 1 89 ? 1.240 0.727 -29.514 1.00 79.38 89 GLU A CA 1
ATOM 711 C C . GLU A 1 89 ? 2.610 0.035 -29.395 1.00 79.38 89 GLU A C 1
ATOM 713 O O . GLU A 1 89 ? 3.636 0.659 -29.646 1.00 79.38 89 GLU A O 1
ATOM 718 N N . GLY A 1 90 ? 2.640 -1.262 -29.065 1.00 81.88 90 GLY A N 1
ATOM 719 C CA . GLY A 1 90 ? 3.860 -2.046 -28.873 1.00 81.88 90 GLY A CA 1
ATOM 720 C C . GLY A 1 90 ? 3.855 -2.864 -27.576 1.00 81.88 90 GLY A C 1
ATOM 721 O O . GLY A 1 90 ? 2.836 -2.930 -26.875 1.00 81.88 90 GLY A O 1
ATOM 722 N N . PRO A 1 91 ? 4.977 -3.528 -27.253 1.00 87.44 91 PRO A N 1
ATOM 723 C CA . PRO A 1 91 ? 5.082 -4.346 -26.056 1.00 87.44 91 PRO A CA 1
ATOM 724 C C . PRO A 1 91 ? 5.200 -3.477 -24.794 1.00 87.44 91 PRO A C 1
ATOM 726 O O . PRO A 1 91 ? 5.878 -2.447 -24.766 1.00 87.44 91 PRO A O 1
ATOM 729 N N . ASN A 1 92 ? 4.522 -3.917 -23.737 1.00 90.19 92 ASN A N 1
ATOM 730 C CA . ASN A 1 92 ? 4.458 -3.261 -22.442 1.00 90.19 92 ASN A CA 1
ATOM 731 C C . ASN A 1 92 ? 4.797 -4.258 -21.326 1.00 90.19 92 ASN A C 1
ATOM 733 O O . ASN A 1 92 ? 4.174 -5.314 -21.210 1.00 90.19 92 ASN A O 1
ATOM 737 N N . LEU A 1 93 ? 5.779 -3.918 -20.494 1.00 94.44 93 LEU A N 1
ATOM 738 C CA . LEU A 1 93 ? 6.147 -4.686 -19.312 1.00 94.44 93 LEU A CA 1
ATOM 739 C C . LEU A 1 93 ? 5.095 -4.515 -18.215 1.00 94.44 93 LEU A C 1
ATOM 741 O O . LEU A 1 93 ? 4.757 -3.393 -17.829 1.00 94.44 93 LEU A O 1
ATOM 745 N N . ARG A 1 94 ? 4.664 -5.634 -17.642 1.00 94.31 94 ARG A N 1
ATOM 746 C CA . ARG A 1 94 ? 3.803 -5.699 -16.463 1.00 94.31 94 ARG A CA 1
ATOM 747 C C . ARG A 1 94 ? 4.458 -6.498 -15.352 1.00 94.31 94 ARG A C 1
ATOM 749 O O . ARG A 1 94 ? 5.296 -7.356 -15.615 1.00 94.31 94 ARG A O 1
ATOM 756 N N . TRP A 1 95 ? 4.038 -6.235 -14.124 1.00 95.19 95 TRP A N 1
ATOM 757 C CA . TRP A 1 95 ? 4.324 -7.063 -12.959 1.00 95.19 95 TRP A CA 1
ATOM 758 C C . TRP A 1 95 ? 3.014 -7.311 -12.213 1.00 95.19 95 TRP A C 1
ATOM 760 O O . TRP A 1 95 ? 2.421 -6.382 -11.658 1.00 95.19 95 TRP A O 1
ATOM 770 N N . GLY A 1 96 ? 2.498 -8.540 -12.305 1.00 93.06 96 GLY A N 1
ATOM 771 C CA . GLY A 1 96 ? 1.106 -8.851 -11.966 1.00 93.06 96 GLY A CA 1
ATOM 772 C C . GLY A 1 96 ? 0.121 -7.905 -12.666 1.00 93.06 96 GLY A C 1
ATOM 773 O O . GLY A 1 96 ? 0.094 -7.799 -13.893 1.00 93.06 96 GLY A O 1
ATOM 774 N N . ALA A 1 97 ? -0.681 -7.175 -11.889 1.00 91.50 97 ALA A N 1
ATOM 775 C CA . ALA A 1 97 ? -1.654 -6.228 -12.435 1.00 91.50 97 ALA A CA 1
ATOM 776 C C . ALA A 1 97 ? -1.036 -4.903 -12.927 1.00 91.50 97 ALA A C 1
ATOM 778 O O . ALA A 1 97 ? -1.669 -4.211 -13.728 1.00 91.50 97 ALA A O 1
ATOM 779 N N . PHE A 1 98 ? 0.180 -4.552 -12.500 1.00 94.69 98 PHE A N 1
ATOM 780 C CA . PHE A 1 98 ? 0.754 -3.219 -12.687 1.00 94.69 98 PHE A CA 1
ATOM 781 C C . PHE A 1 98 ? 1.488 -3.091 -14.025 1.00 94.69 98 PHE A C 1
ATOM 783 O O . PHE A 1 98 ? 2.399 -3.864 -14.309 1.00 94.69 98 PHE A O 1
ATOM 790 N N . GLY A 1 99 ? 1.120 -2.103 -14.844 1.00 93.88 99 GLY A N 1
ATOM 791 C CA . GLY A 1 99 ? 1.863 -1.745 -16.058 1.00 93.88 99 GLY A CA 1
ATOM 792 C C . GLY A 1 99 ? 3.066 -0.873 -15.724 1.00 93.88 99 GLY A C 1
ATOM 793 O O . GLY A 1 99 ? 2.882 0.238 -15.240 1.00 93.88 99 GLY A O 1
ATOM 794 N N . LEU A 1 100 ? 4.277 -1.367 -15.971 1.00 94.00 100 LEU A N 1
ATOM 795 C CA . LEU A 1 100 ? 5.532 -0.757 -15.527 1.00 94.00 100 LEU A CA 1
ATOM 796 C C . LEU A 1 100 ? 6.204 0.105 -16.598 1.00 94.00 100 LEU A C 1
ATOM 798 O O . LEU A 1 100 ? 6.890 1.071 -16.269 1.00 94.00 100 LEU A O 1
ATOM 802 N N . SER A 1 101 ? 6.025 -0.222 -17.878 1.00 88.00 101 SER A N 1
ATOM 803 C CA . SER A 1 101 ? 6.682 0.498 -18.974 1.00 88.00 101 SER A CA 1
ATOM 804 C C . SER A 1 101 ? 5.737 1.446 -19.716 1.00 88.00 101 SER A C 1
ATOM 806 O O . SER A 1 101 ? 4.519 1.302 -19.651 1.00 88.00 101 SER A O 1
ATOM 808 N N . GLY A 1 102 ? 6.308 2.414 -20.430 1.00 73.25 102 GLY A N 1
ATOM 809 C CA . GLY A 1 102 ? 5.573 3.318 -21.315 1.00 73.25 102 GLY A CA 1
ATOM 810 C C . GLY A 1 102 ? 5.834 3.001 -22.785 1.00 73.25 102 GLY A C 1
ATOM 811 O O . GLY A 1 102 ? 6.335 3.873 -23.470 1.00 73.25 102 GLY A O 1
ATOM 812 N N . VAL A 1 103 ? 5.557 1.773 -23.243 1.00 72.19 103 VAL A N 1
ATOM 813 C CA . VAL A 1 103 ? 5.889 1.262 -24.595 1.00 72.19 103 VAL A CA 1
ATOM 814 C C . VAL A 1 103 ? 7.393 1.357 -24.902 1.00 72.19 103 VAL A C 1
ATOM 816 O O . VAL A 1 103 ? 7.935 2.423 -25.188 1.00 72.19 103 VAL A O 1
ATOM 819 N N . ALA A 1 104 ? 8.101 0.228 -24.858 1.00 71.12 104 ALA A N 1
ATOM 820 C CA . ALA A 1 104 ? 9.549 0.201 -25.081 1.00 71.12 104 ALA A CA 1
ATOM 821 C C . ALA A 1 104 ? 9.976 -0.978 -25.962 1.00 71.12 104 ALA A C 1
ATOM 823 O O . ALA A 1 104 ? 9.276 -1.979 -26.054 1.00 71.12 104 ALA A O 1
ATOM 824 N N . ASP A 1 105 ? 11.150 -0.874 -26.588 1.00 84.25 105 ASP A N 1
ATOM 825 C CA . ASP A 1 105 ? 11.810 -2.027 -27.207 1.00 84.25 105 ASP A CA 1
ATOM 826 C C . ASP A 1 105 ? 12.186 -3.093 -26.157 1.00 84.25 105 ASP A C 1
ATOM 828 O O . ASP A 1 105 ? 12.284 -2.801 -24.964 1.00 84.25 105 ASP A O 1
ATOM 832 N N . GLU A 1 106 ? 12.427 -4.338 -26.583 1.00 83.06 106 GLU A N 1
ATOM 833 C CA . GLU A 1 106 ? 12.760 -5.446 -25.666 1.00 83.06 106 GLU A CA 1
ATOM 834 C C . GLU A 1 106 ? 13.962 -5.131 -24.755 1.00 83.06 106 GLU A C 1
ATOM 836 O O . GLU A 1 106 ? 13.978 -5.499 -23.578 1.00 83.06 106 GLU A O 1
ATOM 841 N N . ALA A 1 107 ? 14.953 -4.394 -25.267 1.00 85.62 107 ALA A N 1
ATOM 842 C CA . ALA A 1 107 ? 16.110 -3.963 -24.487 1.00 85.62 107 ALA A CA 1
ATOM 843 C C . ALA A 1 107 ? 15.722 -2.963 -23.380 1.00 85.62 107 ALA A C 1
ATOM 845 O O . ALA A 1 107 ? 16.232 -3.033 -22.263 1.00 85.62 107 ALA A O 1
ATOM 846 N N . GLY A 1 108 ? 14.809 -2.040 -23.667 1.00 87.75 108 GLY A N 1
ATOM 847 C CA . GLY A 1 108 ? 14.243 -1.082 -22.730 1.00 87.75 108 GLY A CA 1
ATOM 848 C C . GLY A 1 108 ? 13.372 -1.753 -21.680 1.00 87.75 108 GLY A C 1
ATOM 849 O O . GLY A 1 108 ? 13.519 -1.435 -20.503 1.00 87.75 108 GLY A O 1
ATOM 850 N N . LEU A 1 109 ? 12.547 -2.731 -22.068 1.00 91.56 109 LEU A N 1
ATOM 851 C CA . LEU A 1 109 ? 11.753 -3.519 -21.118 1.00 91.56 109 LEU A CA 1
ATOM 852 C C . LEU A 1 109 ? 12.654 -4.230 -20.104 1.00 91.56 109 LEU A C 1
ATOM 854 O O . LEU A 1 109 ? 12.360 -4.214 -18.911 1.00 91.56 109 LEU A O 1
ATOM 858 N N . ARG A 1 110 ? 13.795 -4.771 -20.548 1.00 91.19 110 ARG A N 1
ATOM 859 C CA . ARG A 1 110 ? 14.773 -5.400 -19.654 1.00 91.19 110 ARG A CA 1
ATOM 860 C C . ARG A 1 110 ? 15.372 -4.416 -18.646 1.00 91.19 110 ARG A C 1
ATOM 862 O O . ARG A 1 110 ? 15.456 -4.744 -17.467 1.00 91.19 110 ARG A O 1
ATOM 869 N N . VAL A 1 111 ? 15.736 -3.205 -19.075 1.00 92.56 111 VAL A N 1
ATOM 870 C CA . VAL A 1 111 ? 16.231 -2.153 -18.163 1.00 92.56 111 VAL A CA 1
ATOM 871 C C . VAL A 1 111 ? 15.164 -1.787 -17.130 1.00 92.56 111 VAL A C 1
ATOM 873 O O . VAL A 1 111 ? 15.451 -1.729 -15.937 1.00 92.56 111 VAL A O 1
ATOM 876 N N . VAL A 1 112 ? 13.919 -1.592 -17.574 1.00 93.75 112 VAL A N 1
ATOM 877 C CA . VAL A 1 112 ? 12.789 -1.267 -16.693 1.00 93.75 112 VAL A CA 1
ATOM 878 C C . VAL A 1 112 ? 12.548 -2.386 -15.674 1.00 93.75 112 VAL A C 1
ATOM 880 O O . VAL A 1 112 ? 12.373 -2.104 -14.490 1.00 93.75 112 VAL A O 1
ATOM 883 N N . GLN A 1 113 ? 12.602 -3.648 -16.106 1.00 94.81 113 GLN A N 1
ATOM 884 C CA . GLN A 1 113 ? 12.476 -4.819 -15.238 1.00 94.81 113 GLN A CA 1
ATOM 885 C C . GLN A 1 113 ? 13.607 -4.899 -14.203 1.00 94.81 113 GLN A C 1
ATOM 887 O O . GLN A 1 113 ? 13.349 -5.152 -13.025 1.00 94.81 113 GLN A O 1
ATOM 892 N N . GLU A 1 114 ? 14.856 -4.692 -14.623 1.00 94.31 114 GLU A N 1
ATOM 893 C CA . GLU A 1 114 ? 16.025 -4.760 -13.743 1.00 94.31 114 GLU A CA 1
ATOM 894 C C . GLU A 1 114 ? 15.988 -3.663 -12.669 1.00 94.31 114 GLU A C 1
ATOM 896 O O . GLU A 1 114 ? 16.200 -3.960 -11.489 1.00 94.31 114 GLU A O 1
ATOM 901 N N . GLU A 1 115 ? 15.667 -2.422 -13.044 1.00 94.81 115 GLU A N 1
ATOM 902 C CA . GLU A 1 115 ? 15.548 -1.306 -12.098 1.00 94.81 115 GLU A CA 1
ATOM 903 C C . GLU A 1 115 ? 14.346 -1.467 -11.162 1.00 94.81 115 GLU A C 1
ATOM 905 O O . GLU A 1 115 ? 14.491 -1.317 -9.947 1.00 94.81 115 GLU A O 1
ATOM 910 N N . HIS A 1 116 ? 13.183 -1.876 -11.681 1.00 95.75 116 HIS A N 1
ATOM 911 C CA . HIS A 1 116 ? 12.024 -2.182 -10.842 1.00 95.75 116 HIS A CA 1
ATOM 912 C C . HIS A 1 116 ? 12.342 -3.292 -9.831 1.00 95.75 116 HIS A C 1
ATOM 914 O O . HIS A 1 116 ? 12.081 -3.140 -8.641 1.00 95.75 116 HIS A O 1
ATOM 920 N N . GLY A 1 117 ? 12.988 -4.381 -10.259 1.00 94.44 117 GLY A N 1
ATOM 921 C CA . GLY A 1 117 ? 13.369 -5.475 -9.364 1.00 94.44 117 GLY A CA 1
ATOM 922 C C . GLY A 1 117 ? 14.363 -5.061 -8.274 1.00 94.44 117 GLY A C 1
ATOM 923 O O . GLY A 1 117 ? 14.306 -5.582 -7.158 1.00 94.44 117 GLY A O 1
ATOM 924 N N . LYS A 1 118 ? 15.271 -4.116 -8.558 1.00 94.25 118 LYS A N 1
ATOM 925 C CA . LYS A 1 118 ? 16.146 -3.518 -7.533 1.00 94.25 118 LYS A CA 1
ATOM 926 C C . LYS A 1 118 ? 15.340 -2.684 -6.541 1.00 94.25 118 LYS A C 1
ATOM 928 O O . LYS A 1 118 ? 15.541 -2.844 -5.338 1.00 94.25 118 LYS A O 1
ATOM 933 N N . LEU A 1 119 ? 14.424 -1.852 -7.035 1.00 94.50 119 LEU A N 1
ATOM 934 C CA . LEU A 1 119 ? 13.568 -1.018 -6.198 1.00 94.50 119 LEU A CA 1
ATOM 935 C C . LEU A 1 119 ? 12.669 -1.853 -5.288 1.00 94.50 119 LEU A C 1
ATOM 937 O O . LEU A 1 119 ? 12.636 -1.573 -4.096 1.00 94.50 119 LEU A O 1
ATOM 941 N N . VAL A 1 120 ? 12.028 -2.913 -5.796 1.00 93.94 120 VAL A N 1
ATOM 942 C CA . VAL A 1 120 ? 11.215 -3.835 -4.981 1.00 93.94 120 VAL A CA 1
ATOM 943 C C . VAL A 1 120 ? 12.031 -4.357 -3.799 1.00 93.94 120 VAL A C 1
ATOM 945 O O . VAL A 1 120 ? 11.626 -4.177 -2.656 1.00 93.94 120 VAL A O 1
ATOM 948 N N . ARG A 1 121 ? 13.232 -4.899 -4.047 1.00 90.56 121 ARG A N 1
ATOM 949 C CA . ARG A 1 121 ? 14.115 -5.396 -2.973 1.00 90.56 121 ARG A CA 1
ATOM 950 C C . ARG A 1 121 ? 14.528 -4.312 -1.977 1.00 90.56 121 ARG A C 1
ATOM 952 O O . ARG A 1 121 ? 14.726 -4.607 -0.802 1.00 90.56 121 ARG A O 1
ATOM 959 N N . GLN A 1 122 ? 14.703 -3.078 -2.445 1.00 90.56 122 GLN A N 1
ATOM 960 C CA . GLN A 1 122 ? 15.090 -1.954 -1.601 1.00 90.56 122 GLN A CA 1
ATOM 961 C C . GLN A 1 122 ? 13.940 -1.497 -0.698 1.00 90.56 122 GLN A C 1
ATOM 963 O O . GLN A 1 122 ? 14.175 -1.211 0.473 1.00 90.56 122 GLN A O 1
ATOM 968 N N . VAL A 1 123 ? 12.717 -1.414 -1.224 1.00 89.81 123 VAL A N 1
ATOM 969 C CA . VAL A 1 123 ? 11.560 -0.902 -0.474 1.00 89.81 123 VAL A CA 1
ATOM 970 C C . VAL A 1 123 ? 10.951 -1.947 0.454 1.00 89.81 123 VAL A C 1
ATOM 972 O O . VAL A 1 123 ? 10.306 -1.585 1.425 1.00 89.81 123 VAL A O 1
ATOM 975 N N . THR A 1 124 ? 11.187 -3.238 0.225 1.00 86.88 124 THR A N 1
ATOM 976 C CA . THR A 1 124 ? 10.754 -4.304 1.144 1.00 86.88 124 THR A CA 1
ATOM 977 C C . THR A 1 124 ? 11.685 -4.479 2.352 1.00 86.88 124 THR A C 1
ATOM 979 O O . THR A 1 124 ? 11.589 -5.479 3.059 1.00 86.88 124 THR A O 1
ATOM 982 N N . CYS A 1 125 ? 12.620 -3.554 2.594 1.00 82.31 125 CYS A N 1
ATOM 983 C CA . CYS A 1 125 ? 13.480 -3.588 3.775 1.00 82.31 125 CYS A CA 1
ATOM 984 C C . CYS A 1 125 ? 12.750 -3.079 5.034 1.00 82.31 125 CYS A C 1
ATOM 986 O O . CYS A 1 125 ? 11.746 -2.367 4.956 1.00 82.31 125 CYS A O 1
ATOM 988 N N . GLU A 1 126 ? 13.287 -3.414 6.211 1.00 75.12 126 GLU A N 1
ATOM 989 C CA . GLU A 1 126 ? 12.646 -3.129 7.505 1.00 75.12 126 GLU A CA 1
ATOM 990 C C . GLU A 1 126 ? 12.381 -1.629 7.746 1.00 75.12 126 GLU A C 1
ATOM 992 O O . GLU A 1 126 ? 11.432 -1.295 8.444 1.00 75.12 126 GLU A O 1
ATOM 997 N N . GLU A 1 127 ? 13.143 -0.714 7.130 1.00 76.56 127 GLU A N 1
ATOM 998 C CA . GLU A 1 127 ? 12.919 0.738 7.268 1.00 76.56 127 GLU A CA 1
ATOM 999 C C . GLU A 1 127 ? 11.529 1.162 6.765 1.00 76.56 127 GLU A C 1
ATOM 1001 O O . GLU A 1 127 ? 10.812 1.891 7.450 1.00 76.56 127 GLU A O 1
ATOM 1006 N N . TYR A 1 128 ? 11.137 0.709 5.572 1.00 74.06 128 TYR A N 1
ATOM 1007 C CA . TYR A 1 128 ? 9.852 1.073 4.966 1.00 74.06 128 TYR A CA 1
ATOM 1008 C C . TYR A 1 128 ? 8.713 0.200 5.493 1.00 74.06 128 TYR A C 1
ATOM 1010 O O . TYR A 1 128 ? 7.590 0.670 5.672 1.00 74.06 128 TYR A O 1
ATOM 1018 N N . VAL A 1 129 ? 9.012 -1.070 5.763 1.00 87.44 129 VAL A N 1
ATOM 1019 C CA . VAL A 1 129 ? 8.023 -2.063 6.179 1.00 87.44 129 VAL A CA 1
ATOM 1020 C C . VAL A 1 129 ? 7.654 -1.914 7.656 1.00 87.44 129 VAL A C 1
ATOM 1022 O O . VAL A 1 129 ? 6.479 -2.029 8.001 1.00 87.44 129 VAL A O 1
ATOM 1025 N N . GLY A 1 130 ? 8.623 -1.625 8.529 1.00 86.12 130 GLY A N 1
ATOM 1026 C CA . GLY A 1 130 ? 8.423 -1.556 9.977 1.00 86.12 130 GLY A CA 1
ATOM 1027 C C . GLY A 1 130 ? 7.423 -0.476 10.386 1.00 86.12 130 GLY A C 1
ATOM 1028 O O . GLY A 1 130 ? 6.487 -0.756 11.132 1.00 86.12 130 GLY A O 1
ATOM 1029 N N . ALA A 1 131 ? 7.549 0.729 9.821 1.00 83.50 131 ALA A N 1
ATOM 1030 C CA . ALA A 1 131 ? 6.634 1.834 10.110 1.00 83.50 131 ALA A CA 1
ATOM 1031 C C . ALA A 1 131 ? 5.181 1.511 9.715 1.00 83.50 131 ALA A C 1
ATOM 1033 O O . ALA A 1 131 ? 4.258 1.766 10.487 1.00 83.50 131 ALA A O 1
ATOM 1034 N N . LEU A 1 132 ? 4.969 0.906 8.540 1.00 90.25 132 LEU A N 1
ATOM 1035 C CA . LEU A 1 132 ? 3.632 0.493 8.110 1.00 90.25 132 LEU A CA 1
ATOM 1036 C C . LEU A 1 132 ? 3.098 -0.663 8.967 1.00 90.25 132 LEU A C 1
ATOM 1038 O O . LEU A 1 132 ? 1.940 -0.636 9.378 1.00 90.25 132 LEU A O 1
ATOM 1042 N N . ARG A 1 133 ? 3.940 -1.654 9.282 1.00 91.94 133 ARG A N 1
ATOM 1043 C CA . ARG A 1 133 ? 3.587 -2.798 10.135 1.00 91.94 133 ARG A CA 1
ATOM 1044 C C . ARG A 1 133 ? 3.128 -2.346 11.523 1.00 91.94 133 ARG A C 1
ATOM 1046 O O . ARG A 1 133 ? 2.134 -2.859 12.036 1.00 91.94 133 ARG A O 1
ATOM 1053 N N . GLU A 1 134 ? 3.819 -1.379 12.124 1.00 90.50 134 GLU A N 1
ATOM 1054 C CA . GLU A 1 134 ? 3.431 -0.809 13.417 1.00 90.50 134 GLU A CA 1
ATOM 1055 C C . GLU A 1 134 ? 2.058 -0.134 13.363 1.00 90.50 134 GLU A C 1
ATOM 1057 O O . GLU A 1 134 ? 1.217 -0.382 14.230 1.00 90.50 134 GLU A O 1
ATOM 1062 N N . GLU A 1 135 ? 1.803 0.692 12.350 1.00 90.94 135 GLU A N 1
ATOM 1063 C CA . GLU A 1 135 ? 0.520 1.389 12.215 1.00 90.94 135 GLU A CA 1
ATOM 1064 C C . GLU A 1 135 ? -0.628 0.418 11.891 1.00 90.94 135 GLU A C 1
ATOM 1066 O O . GLU A 1 135 ? -1.708 0.531 12.474 1.00 90.94 135 GLU A O 1
ATOM 1071 N N . LEU A 1 136 ? -0.392 -0.603 11.057 1.00 92.44 136 LEU A N 1
ATOM 1072 C CA . LEU A 1 136 ? -1.367 -1.671 10.798 1.00 92.44 136 LEU A CA 1
ATOM 1073 C C . LEU A 1 136 ? -1.705 -2.445 12.079 1.00 92.44 136 LEU A C 1
ATOM 1075 O O . LEU A 1 136 ? -2.875 -2.722 12.345 1.00 92.44 136 LEU A O 1
ATOM 1079 N N . SER A 1 137 ? -0.699 -2.740 12.907 1.00 92.69 137 SER A N 1
ATOM 1080 C CA . SER A 1 137 ? -0.892 -3.384 14.210 1.00 92.69 137 SER A CA 1
ATOM 1081 C C . SER A 1 137 ? -1.728 -2.515 15.156 1.00 92.69 137 SER A C 1
ATOM 1083 O O . SER A 1 137 ? -2.685 -2.998 15.761 1.00 92.69 137 SER A O 1
ATOM 1085 N N . ARG A 1 138 ? -1.443 -1.208 15.237 1.00 92.31 138 ARG A N 1
ATOM 1086 C CA . ARG A 1 138 ? -2.225 -0.259 16.055 1.00 92.31 138 ARG A CA 1
ATOM 1087 C C . ARG A 1 138 ? -3.671 -0.149 15.587 1.00 92.31 138 ARG A C 1
ATOM 1089 O O . ARG A 1 138 ? -4.579 -0.075 16.416 1.00 92.31 138 ARG A O 1
ATOM 1096 N N . TRP A 1 139 ? -3.899 -0.148 14.278 1.00 91.88 139 TRP A N 1
ATOM 1097 C CA . TRP A 1 139 ? -5.244 -0.115 13.713 1.00 91.88 139 TRP A CA 1
ATOM 1098 C C . TRP A 1 139 ? -6.023 -1.406 13.992 1.00 91.88 139 TRP A C 1
ATOM 1100 O O . TRP A 1 139 ? -7.183 -1.335 14.403 1.00 91.88 139 TRP A O 1
ATOM 1110 N N . ALA A 1 140 ? -5.377 -2.572 13.867 1.00 91.69 140 ALA A N 1
ATOM 1111 C CA . ALA A 1 140 ? -5.967 -3.858 14.234 1.00 91.69 140 ALA A CA 1
ATOM 1112 C C . ALA A 1 140 ? -6.344 -3.903 15.725 1.00 91.69 140 ALA A C 1
ATOM 1114 O O . ALA A 1 140 ? -7.483 -4.223 16.051 1.00 91.69 140 ALA A O 1
ATOM 1115 N N . GLN A 1 141 ? -5.450 -3.469 16.620 1.00 93.25 141 GLN A N 1
ATOM 1116 C CA . GLN A 1 141 ? -5.734 -3.380 18.059 1.00 93.25 141 GLN A CA 1
ATOM 1117 C C . GLN A 1 141 ? -6.906 -2.438 18.370 1.00 93.25 141 GLN A C 1
ATOM 1119 O O . GLN A 1 141 ? -7.743 -2.743 19.218 1.00 93.25 141 GLN A O 1
ATOM 1124 N N . ALA A 1 142 ? -6.997 -1.295 17.682 1.00 91.81 142 ALA A N 1
ATOM 1125 C CA . ALA A 1 142 ? -8.108 -0.362 17.863 1.00 91.81 142 ALA A CA 1
ATOM 1126 C C . ALA A 1 142 ? -9.449 -0.962 17.407 1.00 91.81 142 ALA A C 1
ATOM 1128 O O . ALA A 1 142 ? -10.467 -0.758 18.068 1.00 91.81 142 ALA A O 1
ATOM 1129 N N . ARG A 1 143 ? -9.451 -1.731 16.311 1.00 92.62 143 ARG A N 1
ATOM 1130 C CA . ARG A 1 143 ? -10.627 -2.484 15.852 1.00 92.62 143 ARG A CA 1
ATOM 1131 C C . ARG A 1 143 ? -11.021 -3.562 16.861 1.00 92.62 143 ARG A C 1
ATOM 1133 O O . ARG A 1 143 ? -12.200 -3.696 17.171 1.00 92.62 143 ARG A O 1
ATOM 1140 N N . ASP A 1 144 ? -10.057 -4.310 17.381 1.00 93.94 144 ASP A N 1
ATOM 1141 C CA . ASP A 1 144 ? -10.329 -5.396 18.324 1.00 93.94 144 ASP A CA 1
ATOM 1142 C C . ASP A 1 144 ? -10.915 -4.853 19.642 1.00 93.94 144 ASP A C 1
ATOM 1144 O O . ASP A 1 144 ? -11.866 -5.427 20.166 1.00 93.94 144 ASP A O 1
ATOM 1148 N N . ALA A 1 145 ? -10.468 -3.676 20.099 1.00 92.69 145 ALA A N 1
ATOM 1149 C CA . ALA A 1 145 ? -11.075 -2.976 21.235 1.00 92.69 145 ALA A CA 1
ATOM 1150 C C . ALA A 1 145 ? -12.537 -2.554 20.981 1.00 92.69 145 ALA A C 1
ATOM 1152 O O . ALA A 1 145 ? -13.355 -2.570 21.898 1.00 92.69 145 ALA A O 1
ATOM 1153 N N . ILE A 1 146 ? -12.896 -2.181 19.746 1.00 91.06 146 ILE A N 1
ATOM 1154 C CA . ILE A 1 146 ? -14.301 -1.924 19.386 1.00 91.06 146 ILE A CA 1
ATOM 1155 C C . ILE A 1 146 ? -15.108 -3.219 19.461 1.00 91.06 146 ILE A C 1
ATOM 1157 O O . ILE A 1 146 ? -16.203 -3.212 20.018 1.00 91.06 146 ILE A O 1
ATOM 1161 N N . ASN A 1 147 ? -14.578 -4.314 18.910 1.00 91.25 147 ASN A N 1
ATOM 1162 C CA . ASN A 1 147 ? -15.262 -5.606 18.913 1.00 91.25 147 ASN A CA 1
ATOM 1163 C C . ASN A 1 147 ? -15.516 -6.103 20.342 1.00 91.25 147 ASN A C 1
ATOM 1165 O O . ASN A 1 147 ? -16.632 -6.511 20.643 1.00 91.25 147 ASN A O 1
ATOM 1169 N N . GLU A 1 148 ? -14.535 -5.976 21.238 1.00 92.56 148 GLU A N 1
ATOM 1170 C CA . GLU A 1 148 ? -14.691 -6.327 22.655 1.00 92.56 148 GLU A CA 1
ATOM 1171 C C . GLU A 1 148 ? -15.817 -5.521 23.326 1.00 92.56 148 GLU A C 1
ATOM 1173 O O . GLU A 1 148 ? -16.679 -6.081 24.007 1.00 92.56 148 GLU A O 1
ATOM 1178 N N . GLU A 1 149 ? -15.876 -4.208 23.088 1.00 89.69 149 GLU A N 1
ATOM 1179 C CA . GLU A 1 149 ? -16.951 -3.367 23.623 1.00 89.69 149 GLU A CA 1
ATOM 1180 C C . GLU A 1 149 ? -18.320 -3.728 23.030 1.00 89.69 149 GLU A C 1
ATOM 1182 O O . GLU A 1 149 ? -19.322 -3.754 23.750 1.00 89.69 149 GLU A O 1
ATOM 1187 N N . VAL A 1 150 ? -18.386 -4.050 21.736 1.00 86.88 150 VAL A N 1
ATOM 1188 C CA . VAL A 1 150 ? -19.618 -4.525 21.089 1.00 86.88 150 VAL A CA 1
ATOM 1189 C C . VAL A 1 150 ? -20.078 -5.849 21.703 1.00 86.88 150 VAL A C 1
ATOM 1191 O O . VAL A 1 150 ? -21.256 -5.972 22.043 1.00 86.88 150 VAL A O 1
ATOM 1194 N N . ASP A 1 151 ? -19.172 -6.798 21.929 1.00 87.44 151 ASP A N 1
ATOM 1195 C CA . ASP A 1 151 ? -19.483 -8.086 22.553 1.00 87.44 151 ASP A CA 1
ATOM 1196 C C . ASP A 1 151 ? -20.027 -7.902 23.976 1.00 87.44 151 ASP A C 1
ATOM 1198 O O . ASP A 1 151 ? -21.037 -8.505 24.350 1.00 87.44 151 ASP A O 1
ATOM 1202 N N . ILE A 1 152 ? -19.435 -6.996 24.762 1.00 86.81 152 ILE A N 1
ATOM 1203 C CA . ILE A 1 152 ? -19.937 -6.635 26.095 1.00 86.81 152 ILE A CA 1
ATOM 1204 C C . ILE A 1 152 ? -21.358 -6.061 26.011 1.00 86.81 152 ILE A C 1
ATOM 1206 O O . ILE A 1 152 ? -22.215 -6.408 26.833 1.00 86.81 152 ILE A O 1
ATOM 1210 N N . LEU A 1 153 ? -21.633 -5.182 25.044 1.00 81.81 153 LEU A N 1
ATOM 1211 C CA . LEU A 1 153 ? -22.962 -4.592 24.860 1.00 81.81 153 LEU A CA 1
ATOM 1212 C C . LEU A 1 153 ? -24.007 -5.647 24.475 1.00 81.81 153 LEU A C 1
ATOM 1214 O O . LEU A 1 153 ? -25.114 -5.634 25.028 1.00 81.81 153 LEU A O 1
ATOM 1218 N N . VAL A 1 154 ? -23.644 -6.582 23.592 1.00 80.81 154 VAL A N 1
ATOM 1219 C CA . VAL A 1 154 ? -24.487 -7.721 23.200 1.00 80.81 154 VAL A CA 1
ATOM 1220 C C . VAL A 1 154 ? -24.775 -8.611 24.409 1.00 80.81 154 VAL A C 1
ATOM 1222 O O . VAL A 1 154 ? -25.942 -8.868 24.710 1.00 80.81 154 VAL A O 1
ATOM 1225 N N . LEU A 1 155 ? -23.749 -9.006 25.172 1.00 82.19 155 LEU A N 1
ATOM 1226 C CA . LEU A 1 155 ? -23.904 -9.816 26.387 1.00 82.19 155 LEU A CA 1
ATOM 1227 C C . LEU A 1 155 ? -24.815 -9.139 27.419 1.00 82.19 155 LEU A C 1
ATOM 1229 O O . LEU A 1 155 ? -25.651 -9.787 28.052 1.00 82.19 155 LEU A O 1
ATOM 1233 N N . ARG A 1 156 ? -24.711 -7.816 27.564 1.00 76.94 156 ARG A N 1
ATOM 1234 C CA . ARG A 1 156 ? -25.543 -7.028 28.486 1.00 76.94 156 ARG A CA 1
ATOM 1235 C C . ARG A 1 156 ? -26.954 -6.742 27.965 1.00 76.94 156 ARG A C 1
ATOM 1237 O O . ARG A 1 156 ? -27.725 -6.103 28.679 1.00 76.94 156 ARG A O 1
ATOM 1244 N N . HIS A 1 157 ? -27.305 -7.210 26.764 1.00 70.50 157 HIS A N 1
ATOM 1245 C CA . HIS A 1 157 ? -28.598 -6.957 26.117 1.00 70.50 157 HIS A CA 1
ATOM 1246 C C . HIS A 1 157 ? -28.916 -5.451 26.031 1.00 70.50 157 HIS A C 1
ATOM 1248 O O . HIS A 1 157 ? -30.069 -5.019 26.145 1.00 70.50 157 HIS A O 1
ATOM 1254 N N . LEU A 1 158 ? -27.879 -4.627 25.852 1.00 65.19 158 LEU A N 1
ATOM 1255 C CA . LEU A 1 158 ? -27.994 -3.177 25.736 1.00 65.19 158 LEU A CA 1
ATOM 1256 C C . LEU A 1 158 ? -28.345 -2.811 24.292 1.00 65.19 158 LEU A C 1
ATOM 1258 O O . LEU A 1 158 ? -27.525 -2.285 23.547 1.00 65.19 158 LEU A O 1
ATOM 1262 N N . VAL A 1 159 ? -29.581 -3.120 23.900 1.00 57.69 159 VAL A N 1
ATOM 1263 C CA . VAL A 1 159 ? -30.134 -2.788 22.581 1.00 57.69 159 VAL A CA 1
ATOM 1264 C C . VAL A 1 159 ? -31.130 -1.626 22.735 1.00 57.69 159 VAL A C 1
ATOM 1266 O O . VAL A 1 159 ? -31.925 -1.646 23.687 1.00 57.69 159 VAL A O 1
ATOM 1269 N N . PRO A 1 160 ? -31.108 -0.604 21.854 1.00 53.59 160 PRO A N 1
ATOM 1270 C CA . PRO A 1 160 ? -32.094 0.477 21.876 1.00 53.59 160 PRO A CA 1
ATOM 1271 C C . PRO A 1 160 ? -33.529 -0.075 21.859 1.00 53.59 160 PRO A C 1
ATOM 1273 O O . PRO A 1 160 ? -33.871 -0.878 20.995 1.00 53.59 160 PRO A O 1
ATOM 1276 N N . GLY A 1 161 ? -34.362 0.337 22.821 1.00 55.81 161 GLY A N 1
ATOM 1277 C CA . GLY A 1 161 ? -35.781 -0.042 22.907 1.00 55.81 161 GLY A CA 1
ATOM 1278 C C . GLY A 1 161 ? -36.120 -1.279 23.755 1.00 55.81 161 GLY A C 1
ATOM 1279 O O . GLY A 1 161 ? -37.283 -1.453 24.108 1.00 55.81 161 GLY A O 1
ATOM 1280 N N . THR A 1 162 ? -35.146 -2.110 24.144 1.00 56.19 162 THR A N 1
ATOM 1281 C CA . THR A 1 162 ? -35.381 -3.310 24.991 1.00 56.19 162 THR A CA 1
ATOM 1282 C C . THR A 1 162 ? -34.485 -3.386 26.230 1.00 56.19 162 THR A C 1
ATOM 1284 O O . THR A 1 162 ? -34.594 -4.308 27.038 1.00 56.19 162 THR A O 1
ATOM 1287 N N . CYS A 1 163 ? -33.594 -2.414 26.404 1.00 63.06 163 CYS A N 1
ATOM 1288 C CA . CYS A 1 163 ? -32.642 -2.348 27.505 1.00 63.06 163 CYS A CA 1
ATOM 1289 C C . CYS A 1 163 ? -33.294 -1.853 28.817 1.00 63.06 163 CYS A C 1
ATOM 1291 O O . CYS A 1 163 ? -34.066 -0.895 28.816 1.00 63.06 163 CYS A O 1
ATOM 1293 N N . ARG A 1 164 ? -32.911 -2.447 29.964 1.00 54.66 164 ARG A N 1
ATOM 1294 C CA . ARG A 1 164 ? -33.371 -2.063 31.324 1.00 54.66 164 ARG A CA 1
ATOM 1295 C C . ARG A 1 164 ? -33.087 -0.601 31.714 1.00 54.66 164 ARG A C 1
ATOM 1297 O O . ARG A 1 164 ? -33.668 -0.127 32.683 1.00 54.66 164 ARG A O 1
ATOM 1304 N N . LEU A 1 165 ? -32.185 0.074 31.003 1.00 53.06 165 LEU A N 1
ATOM 1305 C CA . LEU A 1 165 ? -31.780 1.467 31.226 1.00 53.06 165 LEU A CA 1
ATOM 1306 C C . LEU A 1 165 ? -32.476 2.456 30.274 1.00 53.06 165 LEU A C 1
ATOM 1308 O O . LEU A 1 165 ? -32.213 3.652 30.366 1.00 53.06 165 LEU A O 1
ATOM 1312 N N . CYS A 1 166 ? -33.338 1.996 29.357 1.00 56.16 166 CYS A N 1
ATOM 1313 C CA . CYS A 1 166 ? -34.114 2.913 28.521 1.00 56.16 166 CYS A CA 1
ATOM 1314 C C . CYS A 1 166 ? -35.113 3.687 29.403 1.00 56.16 166 CYS A C 1
ATOM 1316 O O . CYS A 1 166 ? -35.818 3.052 30.196 1.00 56.16 166 CYS A O 1
ATOM 1318 N N . PRO A 1 167 ? -35.193 5.028 29.295 1.00 52.16 167 PRO A N 1
ATOM 1319 C CA . PRO A 1 167 ? -36.250 5.779 29.960 1.00 52.16 167 PRO A CA 1
ATOM 1320 C C . PRO A 1 167 ? -37.607 5.281 29.444 1.00 52.16 167 PRO A C 1
ATOM 1322 O O . PRO A 1 167 ? -37.775 5.092 28.238 1.00 52.16 167 PRO A O 1
ATOM 1325 N N . ARG A 1 168 ? -38.526 4.989 30.371 1.00 54.88 168 ARG A N 1
ATOM 1326 C CA . ARG A 1 168 ? -39.904 4.588 30.052 1.00 54.88 168 ARG A CA 1
ATOM 1327 C C . ARG A 1 168 ? -40.713 5.762 29.528 1.00 54.88 168 ARG A C 1
ATOM 1329 O O . ARG A 1 168 ? -40.516 6.873 30.067 1.00 54.88 168 ARG A O 1
#

Secondary structure (DSSP, 8-state):
-HHHHHHHHSTT-THHHHHHHHHHHHHHHHHHHHHHHHHHHHHHHHHHHTT---B-HHHHHHHHHHHHHHHHHT---TT--EEEEEETTEEEEEETTEE-BSS--HHHHHHHHHHHHHHHHHHTSHHHHHHHHHHHHHHHHHHHHHHHHHHHHHHTT--TTTSTTS--

Radius of gyration: 23.34 Å; chains: 1; bounding box: 59×26×62 Å